Protein AF-A0A1C5MMJ8-F1 (afdb_monomer_lite)

Secondary structure (DSSP, 8-state):
-----SHHHHHHHHHHHHHS-TTSEEEEEEETTEEEEEETT--EEEEEEETTEEEEEETTS-EEEEEPPTTTT-

pLDDT: mean 88.84, std 11.78, range [39.0, 97.25]

Structure (mmCIF, N/CA/C/O backbone):
data_AF-A0A1C5MMJ8-F1
#
_entry.id   AF-A0A1C5MMJ8-F1
#
loop_
_atom_site.group_PDB
_atom_site.id
_atom_site.type_symbol
_atom_site.label_atom_id
_atom_site.label_alt_id
_atom_site.label_comp_id
_atom_site.label_asym_id
_atom_site.label_entity_id
_atom_site.label_seq_id
_atom_site.pdbx_PDB_ins_code
_atom_site.Cartn_x
_atom_site.Cartn_y
_atom_site.Cartn_z
_atom_site.occupancy
_atom_site.B_iso_or_equiv
_atom_site.auth_seq_id
_atom_site.auth_comp_id
_atom_site.auth_asym_id
_atom_site.auth_atom_id
_atom_site.pdbx_PDB_model_num
ATOM 1 N N . MET A 1 1 ? 16.081 -8.597 11.467 1.00 51.25 1 MET A N 1
ATOM 2 C CA . MET A 1 1 ? 16.257 -7.216 10.966 1.00 51.25 1 MET A CA 1
ATOM 3 C C . MET A 1 1 ? 15.917 -7.216 9.481 1.00 51.25 1 MET A C 1
ATOM 5 O O . MET A 1 1 ? 16.492 -8.014 8.752 1.00 51.25 1 MET A O 1
ATOM 9 N N . PHE A 1 2 ? 14.939 -6.425 9.028 1.00 57.12 2 PHE A N 1
ATOM 10 C CA . PHE A 1 2 ? 14.605 -6.352 7.600 1.00 57.12 2 PHE A CA 1
ATOM 11 C C . PHE A 1 2 ? 15.742 -5.646 6.851 1.00 57.12 2 PHE A C 1
ATOM 13 O O . PHE A 1 2 ? 15.897 -4.430 6.940 1.00 57.12 2 PHE A O 1
ATOM 20 N N . HIS A 1 3 ? 16.568 -6.407 6.134 1.00 73.44 3 HIS A N 1
ATOM 21 C CA . HIS A 1 3 ? 17.627 -5.846 5.300 1.00 73.44 3 HIS A CA 1
ATOM 22 C C . HIS A 1 3 ? 17.021 -5.384 3.969 1.00 73.44 3 HIS A C 1
ATOM 24 O O . HIS A 1 3 ? 16.728 -6.196 3.092 1.00 73.44 3 HIS A O 1
ATOM 30 N N . CYS A 1 4 ? 16.801 -4.074 3.825 1.00 85.19 4 CYS A N 1
ATOM 31 C CA . CYS A 1 4 ? 16.420 -3.478 2.544 1.00 85.19 4 CYS A CA 1
ATOM 32 C C . CYS A 1 4 ? 17.568 -3.674 1.540 1.00 85.19 4 CYS A C 1
ATOM 34 O O . CYS A 1 4 ? 18.687 -3.239 1.797 1.00 85.19 4 CYS A O 1
ATOM 36 N N . LYS A 1 5 ? 17.297 -4.317 0.399 1.00 90.31 5 LYS A N 1
ATOM 37 C CA . LYS A 1 5 ? 18.287 -4.593 -0.659 1.00 90.31 5 LYS A CA 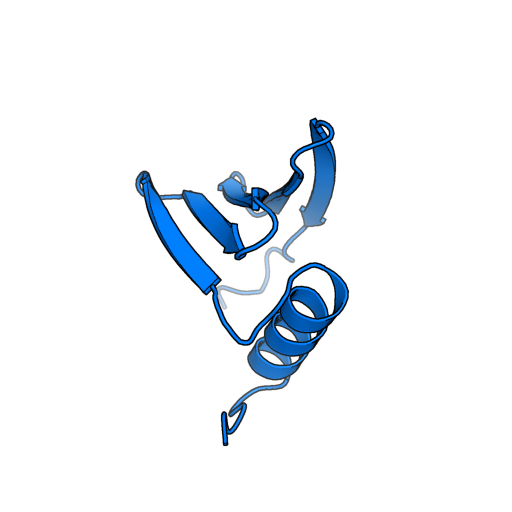1
ATOM 38 C C . LYS A 1 5 ? 18.382 -3.475 -1.696 1.00 90.31 5 LYS A C 1
ATOM 40 O O . LYS A 1 5 ? 19.365 -3.401 -2.424 1.00 90.31 5 LYS A O 1
ATOM 45 N N . THR A 1 6 ? 17.363 -2.621 -1.794 1.00 91.06 6 THR A N 1
ATOM 46 C CA . THR A 1 6 ? 17.317 -1.512 -2.758 1.00 91.06 6 THR A CA 1
ATOM 47 C C . THR A 1 6 ? 16.863 -0.214 -2.098 1.00 91.06 6 THR A C 1
ATOM 49 O O . THR A 1 6 ? 16.156 -0.221 -1.087 1.00 91.06 6 THR A O 1
ATOM 52 N N . SER A 1 7 ? 17.219 0.922 -2.703 1.00 88.56 7 SER A N 1
ATOM 53 C CA . SER A 1 7 ? 16.739 2.240 -2.267 1.00 88.56 7 SER A CA 1
ATOM 54 C C . SER A 1 7 ? 15.210 2.346 -2.330 1.00 88.56 7 SER A C 1
ATOM 56 O O . SER A 1 7 ? 14.604 2.972 -1.464 1.00 88.56 7 SER A O 1
ATOM 58 N N . SER A 1 8 ? 14.569 1.686 -3.300 1.00 85.12 8 SER A N 1
ATOM 59 C CA . SER A 1 8 ? 13.108 1.600 -3.399 1.00 85.12 8 SER A CA 1
ATOM 60 C C . SER A 1 8 ? 12.493 0.828 -2.231 1.00 85.12 8 SER A C 1
ATOM 62 O O . SER A 1 8 ? 11.512 1.291 -1.655 1.00 85.12 8 SER A O 1
ATOM 64 N N . GLN A 1 9 ? 13.089 -0.300 -1.827 1.00 87.69 9 GLN A N 1
ATOM 65 C CA . GLN A 1 9 ? 12.646 -1.045 -0.643 1.00 87.69 9 GLN A CA 1
ATOM 66 C C . GLN A 1 9 ? 12.808 -0.212 0.632 1.00 87.69 9 GLN A C 1
ATOM 68 O O . GLN A 1 9 ? 11.899 -0.182 1.455 1.00 87.69 9 GLN A O 1
ATOM 73 N N . PHE A 1 10 ? 13.914 0.527 0.765 1.00 90.69 10 PHE A N 1
ATOM 74 C CA . PHE A 1 10 ? 14.117 1.430 1.899 1.00 90.69 10 PHE A CA 1
ATOM 75 C C . PHE A 1 10 ? 13.074 2.555 1.938 1.00 90.69 10 PHE A C 1
ATOM 77 O O . PHE A 1 10 ? 12.510 2.831 2.993 1.00 90.69 10 PHE A O 1
ATOM 84 N N . LYS A 1 11 ? 12.763 3.176 0.794 1.00 89.25 11 LYS A N 1
ATOM 85 C CA . LYS A 1 11 ? 11.714 4.205 0.700 1.00 89.25 11 LYS A CA 1
ATOM 86 C C . LYS A 1 11 ? 10.336 3.653 1.066 1.00 89.25 11 LYS A C 1
ATOM 88 O O . LYS A 1 11 ? 9.612 4.304 1.812 1.00 89.25 11 LYS A O 1
ATOM 93 N N . ALA A 1 12 ? 9.996 2.456 0.585 1.00 88.25 12 ALA A N 1
ATOM 94 C CA . ALA A 1 12 ? 8.750 1.784 0.946 1.00 88.25 12 ALA A CA 1
ATOM 95 C C . ALA A 1 12 ? 8.690 1.489 2.453 1.00 88.25 12 ALA A C 1
ATOM 97 O O . ALA A 1 12 ? 7.693 1.800 3.095 1.00 88.25 12 ALA A O 1
ATOM 98 N N . TYR A 1 13 ? 9.779 0.978 3.032 1.00 90.19 13 TYR A N 1
ATOM 99 C CA . TYR A 1 13 ? 9.894 0.740 4.470 1.00 90.19 13 TYR A CA 1
ATOM 100 C C . TYR A 1 13 ? 9.703 2.021 5.295 1.00 90.19 13 TYR A C 1
ATOM 102 O O . TYR A 1 13 ? 8.918 2.024 6.238 1.00 90.19 13 TYR A O 1
ATOM 110 N N . GLN A 1 14 ? 10.372 3.120 4.926 1.00 91.88 14 GLN A N 1
ATOM 111 C CA . GLN A 1 14 ? 10.213 4.411 5.607 1.00 91.88 14 GLN A CA 1
ATOM 112 C C . GLN A 1 14 ? 8.773 4.921 5.516 1.00 91.88 14 GLN A C 1
ATOM 114 O O . GLN A 1 14 ? 8.225 5.401 6.503 1.00 91.88 14 GLN A O 1
ATOM 119 N N . TRP A 1 15 ? 8.137 4.784 4.348 1.00 91.38 15 TRP A N 1
ATOM 120 C CA . TRP A 1 15 ? 6.735 5.157 4.188 1.00 91.38 15 TRP A CA 1
ATOM 121 C C . TRP A 1 15 ? 5.817 4.312 5.082 1.00 91.38 15 TRP A C 1
ATOM 123 O O . TRP A 1 15 ? 4.999 4.889 5.791 1.00 91.38 15 TRP A O 1
ATOM 133 N N . ILE A 1 16 ? 5.989 2.986 5.129 1.00 91.69 16 ILE A N 1
ATOM 134 C CA . ILE A 1 16 ? 5.199 2.111 6.012 1.00 91.69 16 ILE A CA 1
ATOM 135 C C . ILE A 1 16 ? 5.389 2.523 7.475 1.00 91.69 16 ILE A C 1
ATOM 137 O O . ILE A 1 16 ? 4.413 2.785 8.167 1.00 91.69 16 ILE A O 1
ATOM 141 N N . LYS A 1 17 ? 6.642 2.656 7.924 1.00 90.75 17 LYS A N 1
ATOM 142 C CA . LYS A 1 17 ? 6.981 3.008 9.309 1.00 90.75 17 LYS A CA 1
ATOM 143 C C . LYS A 1 17 ? 6.395 4.356 9.753 1.00 90.75 17 LYS A C 1
ATOM 145 O O . LYS A 1 17 ? 6.067 4.517 10.920 1.00 90.75 17 LYS A O 1
ATOM 150 N N . ASN A 1 18 ? 6.283 5.323 8.843 1.00 91.69 18 ASN A N 1
ATOM 151 C CA . ASN A 1 18 ? 5.756 6.652 9.162 1.00 91.69 18 ASN A CA 1
ATOM 152 C C . ASN A 1 18 ? 4.222 6.715 9.187 1.00 91.69 18 ASN A C 1
ATOM 154 O O . ASN A 1 18 ? 3.680 7.671 9.733 1.00 91.69 18 ASN A O 1
ATOM 158 N N . ASN A 1 19 ? 3.535 5.755 8.561 1.00 91.25 19 ASN A N 1
ATOM 159 C CA . ASN A 1 19 ? 2.076 5.775 8.410 1.00 91.25 19 ASN A CA 1
ATOM 160 C C . ASN A 1 19 ? 1.368 4.672 9.210 1.00 91.25 19 ASN A C 1
ATOM 162 O O . ASN A 1 19 ? 0.162 4.774 9.409 1.00 91.25 19 ASN A O 1
ATOM 166 N N . PHE A 1 20 ? 2.084 3.634 9.650 1.00 93.12 20 PHE A N 1
ATOM 167 C CA . PHE A 1 20 ? 1.502 2.458 10.293 1.00 93.12 20 PHE A CA 1
ATOM 168 C C . PHE A 1 20 ? 2.372 1.944 11.431 1.00 93.12 20 PHE A C 1
ATOM 170 O O . PHE A 1 20 ? 3.601 2.059 11.400 1.00 93.12 20 PHE A O 1
ATOM 177 N N . GLU A 1 21 ? 1.734 1.265 12.378 1.00 91.44 21 GLU A N 1
ATOM 178 C CA . GLU A 1 21 ? 2.460 0.463 13.352 1.00 91.44 21 GLU A CA 1
ATOM 179 C C . GLU A 1 21 ? 3.043 -0.797 12.693 1.00 91.44 21 GLU A C 1
ATOM 181 O O . GLU A 1 21 ? 2.328 -1.742 12.359 1.00 91.44 21 GLU A O 1
ATOM 186 N N . ILE A 1 22 ? 4.367 -0.835 12.540 1.00 85.38 22 ILE A N 1
ATOM 187 C CA . ILE A 1 22 ? 5.047 -1.890 11.776 1.00 85.38 22 ILE A CA 1
ATOM 188 C C . ILE A 1 22 ? 5.072 -3.260 12.467 1.00 85.38 22 ILE A C 1
ATOM 190 O O . ILE A 1 22 ? 5.174 -4.281 11.788 1.00 85.38 22 ILE A O 1
ATOM 194 N N . ASP A 1 23 ? 4.964 -3.292 13.798 1.00 86.00 23 ASP A N 1
ATOM 195 C CA . ASP A 1 23 ? 5.055 -4.525 14.593 1.00 86.00 23 ASP A CA 1
ATOM 196 C C . ASP A 1 23 ? 3.888 -5.486 14.331 1.00 86.00 23 ASP A C 1
ATOM 198 O O . ASP A 1 23 ? 3.979 -6.678 14.620 1.00 86.00 23 ASP A O 1
ATOM 202 N N . SER A 1 24 ? 2.788 -4.977 13.770 1.00 85.81 24 SER A N 1
ATOM 203 C CA . SER A 1 24 ? 1.627 -5.774 13.396 1.00 85.81 24 SER A CA 1
ATOM 204 C C . SER A 1 24 ? 0.970 -5.183 12.155 1.00 85.81 24 SER A C 1
ATOM 206 O O . SER A 1 24 ? 0.118 -4.296 12.239 1.00 85.81 24 SER A O 1
ATOM 208 N N . LEU A 1 25 ? 1.395 -5.691 10.998 1.00 92.62 25 LEU A N 1
ATOM 209 C CA . LEU A 1 25 ? 0.824 -5.366 9.697 1.00 92.62 25 LEU A CA 1
ATOM 210 C C . LEU A 1 25 ? 0.170 -6.600 9.095 1.00 92.62 25 LEU A C 1
ATOM 212 O O . LEU A 1 25 ? 0.790 -7.656 8.974 1.00 92.62 25 LEU A O 1
ATOM 216 N N . ASN A 1 26 ? -1.066 -6.428 8.652 1.00 94.31 26 ASN A N 1
ATOM 217 C CA . ASN A 1 26 ? -1.749 -7.367 7.787 1.00 94.31 26 ASN A CA 1
ATOM 218 C C . ASN A 1 26 ? -1.755 -6.820 6.353 1.00 94.31 26 ASN A C 1
ATOM 220 O O . ASN A 1 26 ? -2.007 -5.633 6.121 1.00 94.31 26 ASN A O 1
ATOM 224 N N . LEU A 1 27 ? -1.452 -7.696 5.400 1.00 94.25 27 LEU A N 1
ATOM 225 C CA . LEU A 1 27 ? -1.407 -7.399 3.976 1.00 94.25 27 LEU A CA 1
ATOM 226 C C . LEU A 1 27 ? -2.455 -8.256 3.275 1.00 94.25 27 LEU A C 1
ATOM 228 O O . LEU A 1 27 ? -2.409 -9.481 3.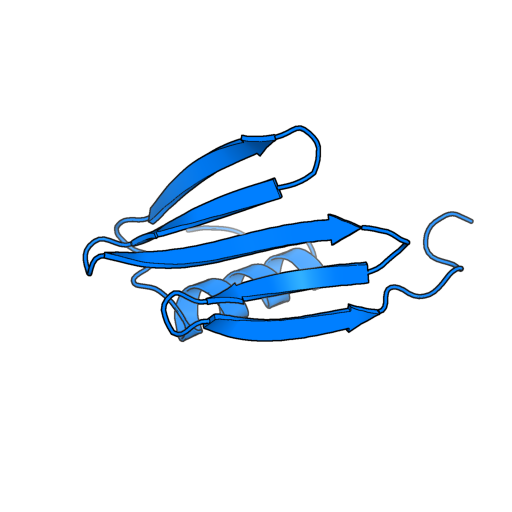328 1.00 94.25 27 LEU A O 1
ATOM 232 N N . GLU A 1 28 ? -3.380 -7.599 2.591 1.00 95.75 28 GLU A N 1
ATOM 233 C CA . GLU A 1 28 ? -4.475 -8.232 1.866 1.00 95.75 28 GLU A CA 1
ATOM 234 C C . GLU A 1 28 ? -4.332 -7.917 0.372 1.00 95.75 28 GLU A C 1
ATOM 236 O O . GLU A 1 28 ? -4.224 -6.752 -0.019 1.00 95.75 28 GLU A O 1
ATOM 241 N N . ILE A 1 29 ? -4.332 -8.948 -0.475 1.00 95.81 29 ILE A N 1
ATOM 242 C CA . ILE A 1 29 ? -4.462 -8.776 -1.926 1.00 95.81 29 ILE A CA 1
ATOM 243 C C . ILE A 1 29 ? -5.954 -8.610 -2.212 1.00 95.81 29 ILE A C 1
ATOM 245 O O . ILE A 1 29 ? -6.720 -9.553 -2.044 1.00 95.81 29 ILE A O 1
ATOM 249 N N . VAL A 1 30 ? -6.365 -7.404 -2.604 1.00 95.94 30 VAL A N 1
ATOM 250 C CA . VAL A 1 30 ? -7.779 -7.087 -2.871 1.00 95.94 30 VAL A CA 1
ATOM 251 C C . VAL A 1 30 ? -8.164 -7.494 -4.294 1.00 95.94 30 VAL A C 1
ATOM 253 O O . VAL A 1 30 ? -9.251 -8.017 -4.517 1.00 95.94 30 VAL A O 1
ATOM 256 N N . ASP A 1 31 ? -7.265 -7.253 -5.249 1.00 95.00 31 ASP A N 1
ATOM 257 C CA . ASP A 1 31 ? -7.386 -7.643 -6.655 1.00 95.00 31 ASP A CA 1
ATOM 258 C C . ASP A 1 31 ? -5.991 -7.735 -7.308 1.00 95.00 31 ASP A C 1
ATOM 260 O O . ASP A 1 31 ? -4.967 -7.620 -6.629 1.00 95.00 31 ASP A O 1
ATOM 264 N N . ASP A 1 32 ? -5.939 -7.934 -8.629 1.00 94.44 32 ASP A N 1
ATOM 265 C CA . ASP A 1 32 ? -4.706 -8.079 -9.419 1.00 94.44 32 ASP A CA 1
ATOM 266 C C . ASP A 1 32 ? -3.780 -6.849 -9.371 1.00 94.44 32 ASP A C 1
ATOM 268 O O . ASP A 1 32 ? -2.620 -6.925 -9.778 1.00 94.44 32 ASP A O 1
ATOM 272 N N . ARG A 1 33 ? -4.277 -5.703 -8.895 1.00 95.50 33 ARG A N 1
ATOM 273 C CA . ARG A 1 33 ? -3.583 -4.408 -8.930 1.00 95.50 33 ARG A CA 1
ATOM 274 C C . ARG A 1 33 ? -3.565 -3.688 -7.594 1.00 95.50 33 ARG A C 1
ATOM 276 O O . ARG A 1 33 ? -2.997 -2.594 -7.530 1.00 95.50 33 ARG A O 1
ATOM 283 N N . THR A 1 34 ? -4.178 -4.256 -6.562 1.00 96.56 34 THR A N 1
ATOM 284 C CA . THR A 1 34 ? -4.449 -3.553 -5.311 1.00 96.56 34 THR A CA 1
ATOM 285 C C . THR A 1 34 ? -4.026 -4.379 -4.109 1.00 96.56 34 THR A C 1
ATOM 287 O O . THR A 1 34 ? -4.538 -5.470 -3.863 1.00 96.56 34 THR A O 1
ATOM 290 N N . ILE A 1 35 ? -3.134 -3.800 -3.309 1.00 96.50 35 ILE A N 1
ATOM 291 C CA . ILE A 1 35 ? -2.752 -4.318 -1.995 1.00 96.50 35 ILE A CA 1
ATOM 292 C C . ILE A 1 35 ? -3.342 -3.396 -0.939 1.00 96.50 35 ILE A C 1
ATOM 294 O O . ILE A 1 35 ? -3.267 -2.173 -1.052 1.00 96.50 35 ILE A O 1
ATOM 298 N N . LYS A 1 36 ? -3.912 -3.974 0.109 1.00 97.00 36 LYS A N 1
ATOM 299 C CA . LYS A 1 36 ? -4.399 -3.249 1.274 1.00 97.00 36 LYS A CA 1
ATOM 300 C C . LYS A 1 36 ? -3.521 -3.568 2.475 1.00 97.00 36 LYS A C 1
ATOM 302 O O . LYS A 1 36 ? -3.253 -4.728 2.767 1.00 97.00 36 LYS A O 1
ATOM 307 N N . ILE A 1 37 ? -3.081 -2.516 3.151 1.00 95.94 37 ILE A N 1
ATOM 308 C CA . ILE A 1 37 ? -2.358 -2.579 4.420 1.00 95.94 37 ILE A CA 1
ATOM 309 C C . ILE A 1 37 ? -3.353 -2.272 5.532 1.00 95.94 37 ILE A C 1
ATOM 311 O O . ILE A 1 37 ? -4.162 -1.351 5.386 1.00 95.94 37 ILE A O 1
ATOM 315 N N . ILE A 1 38 ? -3.296 -3.043 6.615 1.00 95.50 38 ILE A N 1
ATOM 316 C CA . ILE A 1 38 ? -4.064 -2.829 7.842 1.00 95.50 38 ILE A CA 1
ATOM 317 C C . ILE A 1 38 ? -3.107 -2.989 9.018 1.00 95.50 38 ILE A C 1
ATOM 319 O O . ILE A 1 38 ? -2.416 -4.005 9.094 1.00 95.50 38 ILE A O 1
ATOM 323 N N . ASP A 1 39 ? -3.071 -2.022 9.928 1.00 94.19 39 ASP A N 1
ATOM 324 C CA . ASP A 1 39 ? -2.303 -2.142 11.169 1.00 94.19 39 ASP A CA 1
ATOM 325 C C . ASP A 1 39 ? -3.183 -2.502 12.382 1.00 94.19 39 ASP A C 1
ATOM 327 O O . ASP A 1 39 ? -4.415 -2.578 12.296 1.00 94.19 39 ASP A O 1
ATOM 331 N N . LYS A 1 40 ? -2.551 -2.719 13.542 1.00 93.25 40 LYS A N 1
ATOM 332 C CA . LYS A 1 40 ? -3.256 -3.039 14.800 1.00 93.25 40 LYS A CA 1
ATOM 333 C C . LYS A 1 40 ? -4.218 -1.946 15.286 1.00 93.25 40 LYS A C 1
ATOM 335 O O . LYS A 1 40 ? -5.131 -2.247 16.049 1.00 93.25 40 LYS A O 1
ATOM 340 N N . ASN A 1 41 ? -4.018 -0.698 14.863 1.00 93.06 41 ASN A N 1
ATOM 341 C CA . ASN A 1 41 ? -4.855 0.447 15.220 1.00 93.06 41 ASN A CA 1
ATOM 342 C C . ASN A 1 41 ? -6.022 0.628 14.234 1.00 93.06 41 ASN A C 1
ATOM 344 O O . ASN A 1 41 ? -6.753 1.618 14.304 1.00 93.06 41 ASN A O 1
ATOM 348 N N . LEU A 1 42 ? -6.215 -0.334 13.321 1.00 91.62 42 LEU A N 1
ATOM 349 C CA . LEU A 1 42 ? -7.185 -0.274 12.232 1.00 91.62 42 LEU A CA 1
ATOM 350 C C . LEU A 1 42 ? -6.930 0.907 11.287 1.00 91.62 42 LEU A C 1
ATOM 352 O O . LEU A 1 42 ? -7.871 1.391 10.649 1.00 91.62 42 LEU A O 1
ATOM 356 N N . GLU A 1 43 ? -5.693 1.400 11.200 1.00 94.56 43 GLU A N 1
ATOM 357 C CA . GLU A 1 43 ? -5.287 2.290 10.121 1.00 94.56 43 GLU A CA 1
ATOM 358 C C . GLU A 1 43 ? -5.077 1.480 8.851 1.00 94.56 43 GLU A C 1
ATOM 360 O O . GLU A 1 43 ? -4.560 0.361 8.868 1.00 94.56 43 GLU A O 1
ATOM 365 N N . THR A 1 44 ? -5.548 2.030 7.733 1.00 95.88 44 THR A N 1
ATOM 366 C CA . THR A 1 44 ? -5.565 1.307 6.463 1.00 95.88 44 THR A CA 1
ATOM 367 C C . THR A 1 44 ? -5.117 2.176 5.307 1.00 95.88 44 THR A C 1
ATOM 369 O O . THR A 1 44 ? -5.524 3.337 5.220 1.00 95.88 44 THR A O 1
ATOM 372 N N . ALA A 1 45 ? -4.395 1.579 4.361 1.00 97.06 45 ALA A N 1
ATOM 373 C CA . ALA A 1 45 ? -4.225 2.146 3.029 1.00 97.06 45 ALA A CA 1
ATOM 374 C C . ALA A 1 45 ? -4.443 1.097 1.943 1.00 97.06 45 ALA A C 1
ATOM 376 O O . ALA A 1 45 ? -3.982 -0.037 2.059 1.00 97.06 45 ALA A O 1
ATOM 377 N N . LYS A 1 46 ? -5.109 1.500 0.861 1.00 97.00 46 LYS A N 1
ATOM 378 C CA . LYS A 1 46 ? -5.182 0.744 -0.391 1.00 97.00 46 LYS A CA 1
ATOM 379 C C . LYS A 1 46 ? -4.176 1.323 -1.372 1.00 97.00 46 LYS A C 1
ATOM 381 O O . LYS A 1 46 ? -4.257 2.498 -1.714 1.00 97.00 46 LYS A O 1
ATOM 386 N N . ILE A 1 47 ? -3.245 0.496 -1.821 1.00 96.31 47 ILE A N 1
ATOM 387 C CA . ILE A 1 47 ? -2.208 0.834 -2.787 1.00 96.31 47 ILE A CA 1
ATOM 388 C C . ILE A 1 47 ? -2.588 0.166 -4.101 1.00 96.31 47 ILE A C 1
ATOM 390 O O . ILE A 1 47 ? -2.533 -1.056 -4.213 1.00 96.31 47 ILE A O 1
ATOM 394 N N . GLN A 1 48 ? -2.979 0.970 -5.082 1.00 96.81 48 GLN A N 1
ATOM 395 C CA . GLN A 1 48 ? -3.416 0.518 -6.395 1.00 96.81 48 GLN A CA 1
ATOM 396 C C . GLN A 1 48 ? -2.423 0.946 -7.475 1.00 96.81 48 GLN A C 1
ATOM 398 O O . GLN A 1 48 ? -2.033 2.112 -7.538 1.00 96.81 48 GLN A O 1
ATOM 403 N N . TYR A 1 49 ? -2.079 0.035 -8.382 1.00 94.06 49 TYR A N 1
ATOM 404 C CA . TYR A 1 49 ? -1.366 0.367 -9.611 1.00 94.06 49 TYR A CA 1
ATOM 405 C C . TYR A 1 49 ? -2.333 0.503 -10.795 1.00 94.06 49 TYR A C 1
ATOM 407 O O . TYR A 1 49 ? -3.029 -0.442 -11.170 1.00 94.06 49 TYR A O 1
ATOM 415 N N . LYS A 1 50 ? -2.392 1.689 -11.411 1.00 93.38 50 LYS A N 1
ATOM 416 C CA . LYS A 1 50 ? -3.273 1.958 -12.558 1.00 93.38 50 LYS A CA 1
ATOM 417 C C . LYS A 1 50 ? -2.687 3.029 -13.471 1.00 93.38 50 LYS A C 1
ATOM 419 O O . LYS A 1 50 ? -2.281 4.087 -13.006 1.00 93.38 50 LYS A O 1
ATOM 424 N N . ASN A 1 51 ? -2.702 2.781 -14.783 1.00 90.38 51 ASN A N 1
ATOM 425 C CA . ASN A 1 51 ? -2.293 3.740 -15.821 1.00 90.38 51 ASN A CA 1
ATOM 426 C C . ASN A 1 51 ? -0.898 4.352 -15.580 1.00 90.38 51 ASN A C 1
ATOM 428 O O . ASN A 1 51 ? -0.730 5.566 -15.675 1.00 90.38 51 ASN A O 1
ATOM 432 N N . ASN A 1 52 ? 0.083 3.512 -15.236 1.00 90.19 52 ASN A N 1
ATOM 433 C CA . ASN A 1 52 ? 1.448 3.918 -14.888 1.00 90.19 52 ASN A CA 1
ATOM 434 C C . ASN A 1 52 ? 1.549 4.879 -13.684 1.00 90.19 52 ASN A C 1
ATOM 436 O O . ASN A 1 52 ? 2.430 5.735 -13.604 1.00 90.19 52 ASN A O 1
ATOM 440 N N . LYS A 1 53 ? 0.619 4.752 -12.736 1.00 93.69 53 LYS A N 1
ATOM 441 C CA . LYS A 1 53 ? 0.578 5.528 -11.495 1.00 93.69 53 LYS A CA 1
ATOM 442 C C . LYS A 1 53 ? 0.301 4.599 -10.324 1.00 93.69 53 LYS A C 1
ATOM 444 O O . LYS A 1 53 ? -0.428 3.618 -10.466 1.00 93.69 53 LYS A O 1
ATOM 449 N N . ILE A 1 54 ? 0.856 4.938 -9.170 1.00 93.75 54 ILE A N 1
ATOM 450 C CA . ILE A 1 54 ? 0.490 4.341 -7.888 1.00 93.75 54 ILE A CA 1
ATOM 451 C C . ILE A 1 54 ? -0.476 5.303 -7.201 1.00 93.75 54 ILE A C 1
ATOM 453 O O . ILE A 1 54 ? -0.181 6.491 -7.059 1.00 93.75 54 ILE A O 1
ATOM 457 N N . ILE A 1 55 ? -1.633 4.794 -6.800 1.00 96.12 55 ILE A N 1
ATOM 458 C CA . ILE A 1 55 ? -2.662 5.524 -6.066 1.00 96.12 55 ILE A CA 1
ATOM 459 C C . ILE A 1 55 ? -2.721 4.919 -4.670 1.00 96.12 55 ILE A C 1
ATOM 461 O O . ILE A 1 55 ? -2.970 3.726 -4.528 1.00 96.12 55 ILE A O 1
ATOM 465 N N . ILE A 1 56 ? -2.489 5.736 -3.652 1.00 96.38 56 ILE A N 1
ATOM 466 C CA . ILE A 1 56 ? -2.585 5.343 -2.248 1.00 96.38 56 ILE A CA 1
ATOM 467 C C . ILE A 1 56 ? -3.811 6.039 -1.669 1.00 96.38 56 ILE A C 1
ATOM 469 O O . ILE A 1 56 ? -3.849 7.268 -1.621 1.00 96.38 56 ILE A O 1
ATOM 473 N N . GLU A 1 57 ? -4.815 5.270 -1.268 1.00 97.25 57 GLU A N 1
ATOM 474 C CA . GLU A 1 57 ? -6.023 5.763 -0.607 1.00 97.25 57 GLU A CA 1
ATOM 475 C C . GLU A 1 57 ? -5.995 5.369 0.868 1.00 97.25 57 GLU A C 1
ATOM 477 O O . GLU A 1 57 ? -5.995 4.182 1.194 1.00 97.25 57 GLU A O 1
ATOM 482 N N . TYR A 1 58 ? -5.954 6.370 1.742 1.00 95.69 58 TYR A N 1
ATOM 483 C CA . TYR A 1 58 ? -5.927 6.198 3.192 1.00 95.69 58 TYR A CA 1
ATOM 484 C C . TYR A 1 58 ? -7.348 6.057 3.758 1.00 95.69 58 TYR A C 1
ATOM 486 O O . TYR A 1 58 ? -8.342 6.356 3.091 1.00 95.69 58 TYR A O 1
ATOM 494 N N . LYS A 1 59 ? -7.453 5.626 5.017 1.00 93.50 59 LYS A N 1
ATOM 495 C CA . LYS A 1 59 ? -8.722 5.451 5.746 1.00 93.50 59 LYS A CA 1
ATOM 496 C C . LYS A 1 59 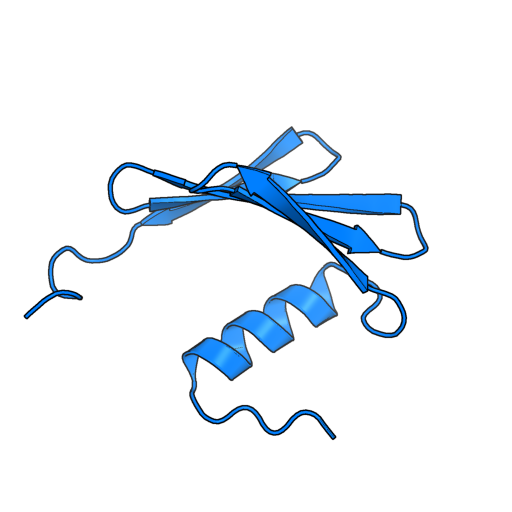? -9.612 6.700 5.752 1.00 93.50 59 LYS A C 1
ATOM 498 O O . LYS A 1 59 ? -10.831 6.587 5.650 1.00 93.50 59 LYS A O 1
ATOM 503 N N . ASP A 1 60 ? -9.011 7.887 5.817 1.00 93.75 60 ASP A N 1
ATOM 504 C CA . ASP A 1 60 ? -9.704 9.182 5.789 1.00 93.75 60 ASP A CA 1
ATOM 505 C C . ASP A 1 60 ? -10.118 9.636 4.374 1.00 93.75 60 ASP A C 1
ATOM 507 O O . ASP A 1 60 ? -10.565 10.768 4.185 1.00 93.75 60 ASP A O 1
ATOM 511 N N . LYS A 1 61 ? -9.987 8.753 3.374 1.00 90.75 61 L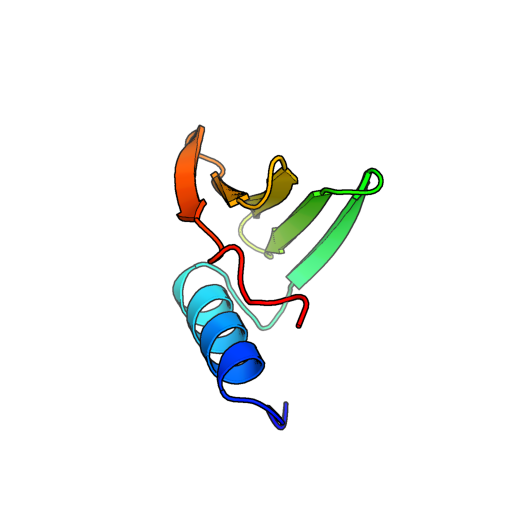YS A N 1
ATOM 512 C CA . LYS A 1 61 ? -10.235 8.997 1.945 1.00 90.75 61 LYS A CA 1
ATOM 513 C C . LYS A 1 61 ? -9.269 9.989 1.294 1.00 90.75 61 LYS A C 1
ATOM 515 O O . LYS A 1 61 ? -9.456 10.310 0.115 1.00 90.75 61 LYS A O 1
ATOM 520 N N . LYS A 1 62 ? -8.218 10.456 1.987 1.00 94.69 62 LYS A N 1
ATOM 521 C CA . LYS A 1 62 ? -7.140 11.194 1.319 1.00 94.69 62 LYS A CA 1
ATOM 522 C C . LYS A 1 62 ? -6.451 10.284 0.315 1.00 94.69 62 LYS A C 1
ATOM 524 O O . LYS A 1 62 ? -6.279 9.085 0.541 1.00 94.69 62 LYS A O 1
ATOM 529 N N . LYS A 1 63 ? -6.048 10.879 -0.807 1.00 95.62 63 LYS A N 1
ATOM 530 C CA . LYS A 1 63 ? -5.367 10.175 -1.890 1.00 95.62 63 LYS A CA 1
ATOM 531 C C . LYS A 1 63 ? -4.008 10.790 -2.149 1.00 95.62 63 LYS A C 1
ATOM 533 O O . LYS A 1 63 ? -3.887 12.003 -2.290 1.00 95.62 63 LYS A O 1
ATOM 538 N N . GLN A 1 64 ? -3.006 9.936 -2.270 1.00 94.81 64 GLN A N 1
ATOM 539 C CA . GLN A 1 64 ? -1.691 10.294 -2.775 1.00 94.81 64 GLN A CA 1
ATOM 540 C C . GLN A 1 64 ? -1.481 9.608 -4.121 1.00 94.81 64 GLN A C 1
ATOM 542 O O . GLN A 1 64 ? -1.753 8.419 -4.274 1.00 94.81 64 GLN A O 1
ATOM 547 N N . ILE A 1 65 ? -1.011 10.369 -5.107 1.00 95.19 65 ILE A N 1
ATOM 548 C CA . ILE A 1 65 ? -0.770 9.874 -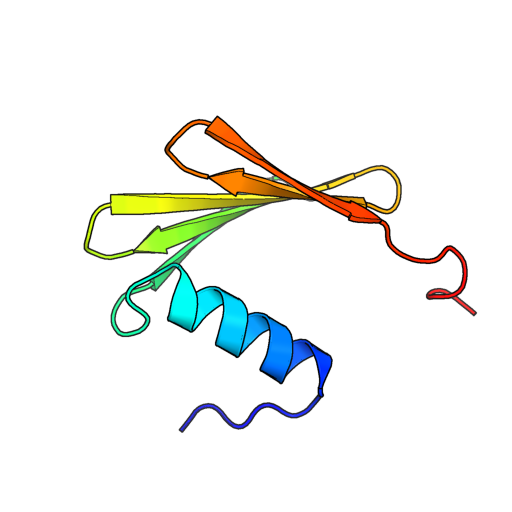6.462 1.00 95.19 65 ILE A CA 1
ATOM 549 C C . ILE A 1 65 ? 0.718 10.006 -6.760 1.00 95.19 65 ILE A C 1
ATOM 551 O O . ILE A 1 65 ? 1.284 11.093 -6.658 1.00 95.19 65 ILE A O 1
ATOM 555 N N . ILE A 1 66 ? 1.338 8.899 -7.154 1.00 91.69 66 ILE A N 1
ATOM 556 C CA . ILE A 1 66 ? 2.736 8.837 -7.572 1.00 91.69 66 ILE A CA 1
ATOM 557 C C . ILE A 1 66 ? 2.748 8.458 -9.050 1.00 91.69 66 ILE A C 1
ATOM 559 O O . ILE A 1 66 ? 2.362 7.349 -9.418 1.00 91.69 66 ILE A O 1
ATOM 563 N N . ASN A 1 67 ? 3.176 9.382 -9.908 1.00 90.81 67 ASN A N 1
ATOM 564 C CA . ASN A 1 67 ? 3.353 9.092 -11.328 1.00 90.81 67 ASN A CA 1
ATOM 565 C C . ASN A 1 67 ? 4.662 8.325 -11.522 1.00 90.81 67 ASN A C 1
ATOM 567 O O . ASN A 1 67 ? 5.712 8.780 -11.064 1.00 90.81 67 ASN A O 1
ATOM 571 N N . LEU A 1 68 ? 4.608 7.180 -12.202 1.00 85.38 68 LEU A N 1
ATOM 572 C CA . LEU A 1 68 ? 5.817 6.463 -12.580 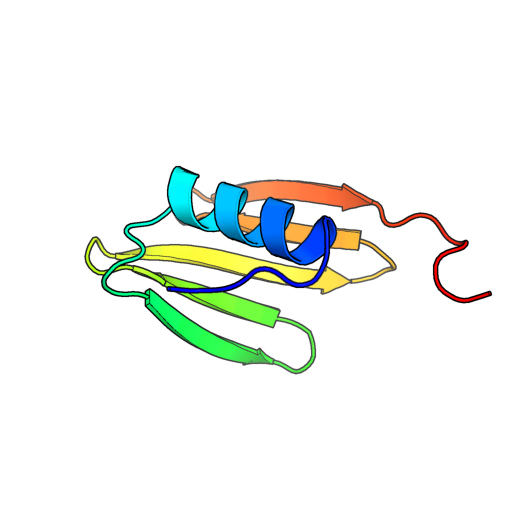1.00 85.38 68 LEU A CA 1
ATOM 573 C C . LEU A 1 68 ? 6.335 7.013 -13.917 1.00 85.38 68 LEU A C 1
ATOM 575 O O . LEU A 1 68 ? 5.542 7.254 -14.830 1.00 85.38 68 LEU A O 1
ATOM 579 N N . PRO A 1 69 ? 7.651 7.234 -14.065 1.00 82.19 69 PRO A N 1
ATOM 580 C CA . PRO A 1 69 ? 8.219 7.620 -15.348 1.00 82.19 69 PRO A CA 1
ATOM 581 C C . PRO A 1 69 ? 8.013 6.505 -16.384 1.00 82.19 69 PRO A C 1
ATOM 583 O O . PRO A 1 69 ? 8.166 5.322 -16.082 1.00 82.19 69 PRO A O 1
ATOM 586 N N . ASN A 1 70 ? 7.725 6.881 -17.634 1.00 69.44 70 ASN A N 1
ATOM 587 C CA . ASN A 1 70 ? 7.512 5.940 -18.747 1.00 69.44 70 ASN A CA 1
ATOM 588 C C . ASN A 1 70 ? 8.750 5.086 -19.090 1.00 69.44 70 ASN A C 1
ATOM 590 O O . ASN A 1 70 ? 8.651 4.135 -19.857 1.00 69.44 70 ASN A O 1
ATOM 594 N N . ASN A 1 71 ? 9.909 5.404 -18.511 1.00 64.56 71 ASN A N 1
ATOM 595 C CA . ASN A 1 71 ? 11.196 4.802 -18.851 1.00 64.56 71 ASN A CA 1
ATOM 596 C C . ASN A 1 71 ? 11.582 3.617 -17.945 1.00 64.56 71 ASN A C 1
ATOM 598 O O . ASN A 1 71 ? 12.684 3.104 -18.080 1.00 64.56 71 ASN A O 1
ATOM 602 N N . LEU A 1 72 ? 10.714 3.179 -17.024 1.00 56.81 72 LEU A N 1
ATOM 603 C CA . LEU A 1 72 ? 10.994 2.056 -16.108 1.00 56.81 72 LEU A CA 1
ATOM 604 C C . LEU A 1 72 ? 10.936 0.662 -16.769 1.00 56.81 72 LEU A C 1
ATOM 606 O O . LEU A 1 72 ? 11.167 -0.333 -16.088 1.00 56.81 72 LEU A O 1
ATOM 610 N N . TYR A 1 73 ? 10.651 0.592 -18.074 1.00 51.78 73 TYR A N 1
ATOM 611 C CA . TYR A 1 73 ? 10.538 -0.650 -18.853 1.00 51.78 73 TYR A CA 1
ATOM 612 C C . TYR A 1 73 ? 11.510 -0.718 -20.051 1.00 51.78 73 TYR A C 1
ATOM 614 O O . TYR A 1 73 ? 11.209 -1.396 -21.032 1.00 51.78 73 TYR A O 1
ATOM 622 N N . ARG A 1 74 ? 12.638 0.006 -20.013 1.00 39.00 74 ARG A N 1
ATOM 623 C CA . ARG A 1 74 ? 13.723 -0.123 -21.004 1.00 39.00 74 ARG A CA 1
ATOM 624 C C . ARG A 1 74 ? 14.939 -0.804 -20.404 1.00 39.00 74 ARG A C 1
ATOM 626 O O . ARG A 1 74 ? 15.334 -0.384 -19.296 1.00 39.00 74 ARG A O 1
#

Sequence (74 aa):
MFHCKTSSQFKAYQWIKNNFEIDSLNLEIVDDRTIKIIDKNLETAKIQYKNNKIIIEYKDKKKQIINLPNNLYR

Foldseek 3Di:
DDDDPDPVSVVVVVVCVVQADPVAWDWDDPDPFWIKIAHPVRWIWIWGDDPQWTWIQTPVRDIDIGHHDPPPPD

Radius of gyration: 13.16 Å; chains: 1; bounding box: 28×20×36 Å